Protein AF-A0A842X5J5-F1 (afdb_monomer_lite)

Radius of gyration: 14.9 Å; chains: 1; bounding box: 31×29×34 Å

Structure (mmCIF, N/CA/C/O backbone):
data_AF-A0A842X5J5-F1
#
_entry.id   AF-A0A842X5J5-F1
#
loop_
_atom_site.group_PDB
_atom_site.id
_atom_site.type_symbol
_atom_site.label_atom_id
_atom_site.label_alt_id
_atom_site.label_comp_id
_atom_site.label_asym_id
_atom_site.label_entity_id
_atom_site.label_seq_id
_atom_site.pdbx_PDB_ins_code
_atom_site.Cartn_x
_atom_site.Cartn_y
_atom_site.Cartn_z
_atom_site.occupancy
_atom_site.B_iso_or_equiv
_atom_site.auth_seq_id
_atom_site.auth_comp_id
_atom_site.auth_asym_id
_atom_site.auth_atom_id
_atom_site.pdbx_PDB_model_num
ATOM 1 N N . MET A 1 1 ? -6.715 -14.647 -5.032 1.00 60.12 1 MET A N 1
ATOM 2 C CA . MET A 1 1 ? -6.502 -13.230 -5.369 1.00 60.12 1 MET A CA 1
ATOM 3 C C . MET A 1 1 ? -5.093 -12.911 -4.924 1.00 60.12 1 MET A C 1
ATOM 5 O O . MET A 1 1 ? -4.802 -13.137 -3.755 1.00 60.12 1 MET A O 1
ATOM 9 N N . ASP A 1 2 ? -4.214 -12.558 -5.851 1.00 82.56 2 ASP A N 1
ATOM 10 C CA . ASP A 1 2 ? -2.823 -12.198 -5.565 1.00 82.56 2 ASP A CA 1
ATOM 11 C C . ASP A 1 2 ? -2.655 -10.668 -5.591 1.00 82.56 2 ASP A C 1
ATOM 13 O O . ASP A 1 2 ? -3.607 -9.924 -5.849 1.00 82.56 2 ASP A O 1
ATOM 17 N N . ILE A 1 3 ? -1.451 -10.189 -5.269 1.00 86.38 3 ILE A N 1
ATOM 18 C CA . ILE A 1 3 ? -1.132 -8.756 -5.309 1.00 86.38 3 ILE A CA 1
ATOM 19 C C . ILE A 1 3 ? -1.220 -8.216 -6.742 1.00 86.38 3 ILE A C 1
ATOM 21 O O . ILE A 1 3 ? -1.623 -7.067 -6.922 1.00 86.38 3 ILE A O 1
ATOM 25 N N . GLY A 1 4 ? -0.903 -9.037 -7.748 1.00 88.25 4 GLY A N 1
ATOM 26 C CA . GLY A 1 4 ? -1.044 -8.682 -9.161 1.00 88.25 4 GLY A CA 1
ATOM 27 C C . GLY A 1 4 ? -2.472 -8.268 -9.516 1.00 88.25 4 GLY A C 1
ATOM 28 O O . GLY A 1 4 ? -2.681 -7.173 -10.032 1.00 88.25 4 GLY A O 1
ATOM 29 N N . TYR A 1 5 ? -3.461 -9.080 -9.140 1.00 91.75 5 TYR A N 1
ATOM 30 C CA . TYR A 1 5 ? -4.877 -8.770 -9.341 1.00 91.75 5 TYR A CA 1
ATOM 31 C C . TYR A 1 5 ? -5.287 -7.451 -8.672 1.00 91.75 5 TYR A C 1
ATOM 33 O O . TYR A 1 5 ? -5.969 -6.629 -9.283 1.00 91.75 5 TYR A O 1
ATOM 41 N N . LEU A 1 6 ? -4.872 -7.227 -7.419 1.00 92.88 6 LEU A N 1
ATOM 42 C CA . LEU A 1 6 ? -5.194 -5.987 -6.703 1.00 92.88 6 LEU A CA 1
ATOM 43 C C . LEU A 1 6 ? -4.568 -4.768 -7.384 1.00 92.88 6 LEU A C 1
ATOM 45 O O . LEU A 1 6 ? -5.220 -3.735 -7.521 1.00 92.88 6 LEU A O 1
ATOM 49 N N . LEU A 1 7 ? -3.321 -4.889 -7.838 1.00 94.44 7 LEU A N 1
ATOM 50 C CA . LEU A 1 7 ? -2.624 -3.821 -8.543 1.00 94.44 7 LEU A CA 1
ATOM 51 C C . LEU A 1 7 ? -3.304 -3.483 -9.877 1.00 94.44 7 LEU A C 1
ATOM 53 O O . LEU A 1 7 ? -3.404 -2.305 -10.223 1.00 94.44 7 LEU A O 1
ATOM 57 N N . ASP A 1 8 ? -3.796 -4.487 -10.604 1.00 95.00 8 ASP A N 1
ATOM 58 C CA . ASP A 1 8 ? -4.528 -4.294 -11.858 1.00 95.00 8 ASP A CA 1
ATOM 59 C C . ASP A 1 8 ? -5.875 -3.595 -11.636 1.00 95.00 8 ASP A C 1
ATOM 61 O O . ASP A 1 8 ? -6.195 -2.634 -12.345 1.00 95.00 8 ASP A O 1
ATOM 65 N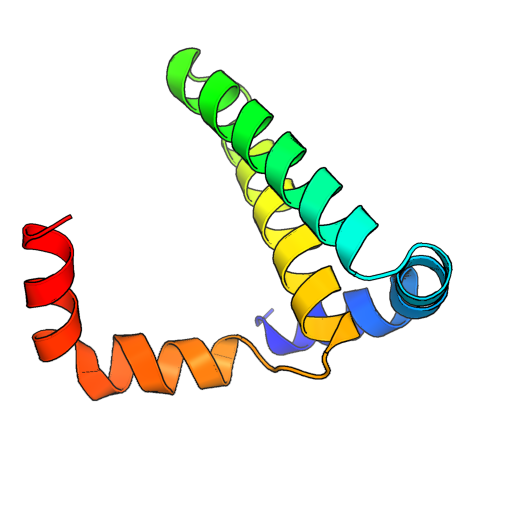 N . GLU A 1 9 ? -6.637 -3.995 -10.614 1.00 97.12 9 GLU A N 1
ATOM 66 C CA . GLU A 1 9 ? -7.873 -3.295 -10.253 1.00 97.12 9 GLU A CA 1
ATOM 67 C C . GLU A 1 9 ? -7.593 -1.864 -9.770 1.00 97.12 9 GLU A C 1
ATOM 69 O O . GLU A 1 9 ? -8.307 -0.937 -10.156 1.00 97.12 9 GLU A O 1
ATOM 74 N N . ILE A 1 10 ? -6.520 -1.626 -9.012 1.00 96.62 10 ILE A N 1
ATOM 75 C CA . ILE A 1 10 ? -6.151 -0.266 -8.596 1.00 96.62 10 ILE A CA 1
ATOM 76 C C . ILE A 1 10 ? -5.783 0.598 -9.805 1.00 96.62 10 ILE A C 1
ATOM 78 O O . ILE A 1 10 ? -6.270 1.720 -9.949 1.00 96.62 10 ILE A O 1
ATOM 82 N N . ARG A 1 11 ? -4.976 0.067 -10.730 1.00 95.75 11 ARG A N 1
ATOM 83 C CA . ARG A 1 11 ? -4.624 0.758 -11.979 1.00 95.75 11 ARG A CA 1
ATOM 84 C C . ARG A 1 11 ? -5.861 1.145 -12.774 1.00 95.75 11 ARG A C 1
ATOM 86 O O . ARG A 1 11 ? -5.961 2.281 -13.233 1.00 95.75 11 ARG A O 1
ATOM 93 N N . LYS A 1 12 ? -6.797 0.213 -12.923 1.00 97.25 12 LYS A N 1
ATOM 94 C CA . LYS A 1 12 ? -8.034 0.413 -13.675 1.00 97.25 12 LYS A CA 1
ATOM 95 C C . LYS A 1 12 ? -8.934 1.482 -13.055 1.00 97.25 12 LYS A C 1
ATOM 97 O O . LYS A 1 12 ? -9.502 2.277 -13.796 1.00 97.25 12 LYS A O 1
ATOM 102 N N . ASN A 1 13 ? -9.065 1.498 -11.730 1.00 97.88 13 ASN A N 1
ATOM 103 C CA . ASN A 1 13 ? -10.054 2.335 -11.050 1.00 97.88 13 ASN A CA 1
ATOM 104 C C . ASN A 1 13 ? -9.500 3.692 -10.564 1.00 97.88 13 ASN A C 1
ATOM 106 O O . ASN A 1 13 ? -10.265 4.651 -10.496 1.00 97.88 13 ASN A O 1
ATOM 110 N N . TYR A 1 14 ? -8.198 3.810 -10.264 1.00 97.44 14 TYR A N 1
ATOM 111 C CA . TYR A 1 14 ? -7.648 4.981 -9.552 1.00 97.44 14 TYR A CA 1
ATOM 112 C C . TYR A 1 14 ? -6.491 5.695 -10.267 1.00 97.44 14 TYR A C 1
ATOM 114 O O . TYR A 1 14 ? -6.235 6.866 -9.984 1.00 97.44 14 TYR A O 1
ATOM 122 N N . SER A 1 15 ? -5.833 5.065 -11.252 1.00 95.06 15 SER A N 1
ATOM 123 C CA . SER A 1 15 ? -4.592 5.613 -11.835 1.00 95.06 15 SER A CA 1
ATOM 124 C C . SER A 1 15 ? -4.735 7.000 -12.474 1.00 95.06 15 SER A C 1
ATOM 126 O O . SER A 1 15 ? -3.784 7.783 -12.454 1.00 95.06 15 SER A O 1
ATOM 128 N N . GLU A 1 16 ? -5.898 7.332 -13.041 1.00 96.44 16 GLU A N 1
ATOM 129 C CA . GLU A 1 16 ? -6.139 8.666 -13.598 1.00 96.44 16 GLU A CA 1
ATOM 130 C C . GLU A 1 16 ? -6.198 9.732 -12.494 1.00 96.44 16 GLU A C 1
ATOM 132 O O . GLU A 1 16 ? -5.622 10.810 -12.643 1.00 96.44 16 GLU A O 1
ATOM 137 N N . GLY A 1 17 ? -6.865 9.425 -11.378 1.00 96.75 17 GLY A N 1
ATOM 138 C CA . GLY A 1 17 ? -6.946 10.302 -10.210 1.00 96.75 17 GLY A CA 1
ATOM 139 C C . GLY A 1 17 ? -5.580 10.494 -9.559 1.00 96.75 17 GLY A C 1
ATOM 140 O O . GLY A 1 17 ? -5.143 11.629 -9.366 1.00 96.75 17 GLY A O 1
ATOM 141 N N . ASP A 1 18 ? -4.861 9.394 -9.341 1.00 97.38 18 ASP A N 1
ATOM 142 C CA . ASP A 1 18 ? -3.515 9.383 -8.760 1.00 97.38 18 ASP A CA 1
ATOM 143 C C . ASP A 1 18 ? -2.532 10.242 -9.570 1.00 97.38 18 ASP A C 1
ATOM 145 O O . ASP A 1 18 ? -1.733 11.001 -9.016 1.00 97.38 18 ASP A O 1
ATOM 149 N N . ARG A 1 19 ? -2.620 10.188 -10.906 1.00 96.56 19 ARG A N 1
ATOM 150 C CA . ARG A 1 19 ? -1.805 11.024 -11.802 1.00 96.56 19 ARG A CA 1
ATOM 151 C C . ARG A 1 19 ? -2.133 12.510 -11.704 1.00 96.56 19 ARG A C 1
ATOM 153 O O . ARG A 1 19 ? -1.236 13.325 -11.904 1.00 96.56 19 ARG A O 1
ATOM 160 N N . LYS A 1 20 ? -3.387 12.868 -11.415 1.00 97.75 20 LYS A N 1
ATOM 161 C CA . LYS A 1 20 ? -3.813 14.269 -11.262 1.00 97.75 20 LYS A CA 1
ATOM 162 C C . LYS A 1 20 ? -3.315 14.876 -9.953 1.00 97.75 20 LYS A C 1
ATOM 164 O O . LYS A 1 20 ? -2.893 16.027 -9.958 1.00 97.75 20 LYS A O 1
ATOM 169 N N . VAL A 1 21 ? -3.360 14.121 -8.853 1.00 97.62 21 VAL A N 1
ATOM 170 C CA . VAL A 1 21 ? -2.921 14.601 -7.527 1.00 97.62 21 VAL A CA 1
ATOM 171 C C . VAL A 1 21 ? -1.402 14.538 -7.350 1.00 97.62 21 VAL A C 1
ATOM 173 O O . VAL A 1 21 ? -0.815 15.380 -6.672 1.00 97.62 21 VAL A O 1
ATOM 176 N N . GLY A 1 22 ? -0.749 13.582 -8.013 1.00 97.25 22 GLY A N 1
ATOM 177 C CA . GLY A 1 22 ? 0.700 13.441 -8.024 1.00 97.25 22 GLY A CA 1
ATOM 178 C C . GLY A 1 22 ? 1.274 12.715 -6.797 1.00 97.25 22 GLY A C 1
ATOM 179 O O . GLY A 1 22 ? 0.595 12.471 -5.800 1.00 97.25 22 GLY A O 1
ATOM 180 N N . PRO A 1 23 ? 2.570 12.372 -6.842 1.00 96.75 23 PRO A N 1
ATOM 181 C CA . PRO A 1 23 ? 3.169 11.405 -5.927 1.00 96.75 23 PRO A CA 1
ATOM 182 C C . PRO A 1 23 ? 3.394 11.974 -4.524 1.00 96.75 23 PRO A C 1
ATOM 184 O O . PRO A 1 23 ? 3.374 11.228 -3.551 1.00 96.75 23 PRO A O 1
ATOM 187 N N . LEU A 1 24 ? 3.588 13.293 -4.404 1.00 98.06 24 LEU A N 1
ATOM 188 C CA . LEU A 1 24 ? 3.727 13.950 -3.103 1.00 98.06 24 LEU A CA 1
ATOM 189 C C . LEU A 1 24 ? 2.412 13.926 -2.324 1.00 98.06 24 LEU A C 1
ATOM 191 O O . LEU A 1 24 ? 2.436 13.707 -1.119 1.00 98.06 24 LEU A O 1
ATOM 195 N N . PHE A 1 25 ? 1.279 14.083 -3.013 1.00 98.44 25 PHE A N 1
ATOM 196 C CA . PHE A 1 25 ? -0.031 13.944 -2.389 1.00 98.44 25 PHE A CA 1
ATOM 197 C C . PHE A 1 25 ? -0.265 12.505 -1.919 1.00 98.44 25 PHE A C 1
ATOM 199 O O . PHE A 1 25 ? -0.611 12.295 -0.763 1.00 98.44 25 PHE A O 1
ATOM 206 N N . LEU A 1 26 ? 0.011 11.509 -2.771 1.00 98.38 26 LEU A N 1
ATOM 207 C CA . LEU A 1 26 ? -0.110 10.094 -2.393 1.00 98.38 26 LEU A CA 1
ATOM 208 C C . LEU A 1 26 ? 0.773 9.736 -1.185 1.00 98.38 26 LEU A C 1
ATOM 210 O O . LEU A 1 26 ? 0.356 8.975 -0.318 1.00 98.38 26 LEU A O 1
ATOM 214 N N . LEU A 1 27 ? 1.977 10.314 -1.093 1.00 98.50 27 LEU A N 1
ATOM 215 C CA . LEU A 1 27 ? 2.858 10.149 0.066 1.00 98.50 27 LEU A CA 1
ATOM 216 C C . LEU A 1 27 ? 2.285 10.793 1.340 1.00 98.50 27 LEU A C 1
ATOM 218 O O . LEU A 1 27 ? 2.439 10.235 2.429 1.00 98.50 27 LEU A O 1
ATOM 222 N N . SER A 1 28 ? 1.635 11.955 1.223 1.00 98.62 28 SER A N 1
ATOM 223 C CA . SER A 1 28 ? 0.929 12.581 2.346 1.00 98.62 28 SER A CA 1
ATOM 224 C C . SER A 1 28 ? -0.221 11.704 2.837 1.00 98.62 28 SER A C 1
ATOM 226 O O . SER A 1 28 ? -0.300 11.473 4.039 1.00 98.62 28 SER A O 1
ATOM 228 N N . VAL A 1 29 ? -1.026 11.144 1.926 1.00 98.50 29 VAL A N 1
ATOM 229 C CA . VAL A 1 29 ? -2.105 10.202 2.276 1.00 98.50 29 VAL A CA 1
ATOM 230 C C . VAL A 1 29 ? -1.532 8.958 2.956 1.00 98.50 29 VAL A C 1
ATOM 232 O O . VAL A 1 29 ? -1.971 8.604 4.039 1.00 98.50 29 VAL A O 1
ATOM 235 N N . LEU A 1 30 ? -0.463 8.354 2.422 1.00 98.75 30 LEU A N 1
ATOM 236 C CA . LEU A 1 30 ? 0.201 7.222 3.086 1.00 98.75 30 LEU A CA 1
ATOM 237 C C . LEU A 1 30 ? 0.647 7.558 4.518 1.00 98.75 30 LEU A C 1
ATOM 239 O O . LEU A 1 30 ? 0.558 6.717 5.410 1.00 98.75 30 LEU A O 1
ATOM 243 N N . SER A 1 31 ? 1.135 8.777 4.746 1.00 98.62 31 SER A N 1
ATOM 244 C CA . SER A 1 31 ? 1.545 9.217 6.084 1.00 98.62 31 SER A CA 1
ATOM 245 C C . SER A 1 31 ? 0.354 9.342 7.042 1.00 98.62 31 SER A C 1
ATOM 247 O O . SER A 1 31 ? 0.503 9.054 8.230 1.00 98.62 31 SER A O 1
ATOM 249 N N . GLU A 1 32 ? -0.809 9.750 6.534 1.00 98.75 32 GLU A N 1
ATOM 250 C CA . GLU A 1 32 ? -2.069 9.818 7.278 1.00 98.75 32 GLU A CA 1
ATOM 251 C C . GLU A 1 32 ? -2.569 8.418 7.655 1.00 98.75 32 GLU A C 1
ATOM 253 O O . GLU A 1 32 ? -2.740 8.158 8.847 1.00 98.75 32 GLU A O 1
ATOM 258 N N . GLU A 1 33 ? -2.642 7.485 6.697 1.00 98.69 33 GLU A N 1
ATOM 259 C CA . GLU A 1 33 ? -3.100 6.105 6.949 1.00 98.69 33 GLU A CA 1
ATOM 260 C C . GLU A 1 33 ? -2.197 5.365 7.946 1.00 98.69 33 GLU A C 1
ATOM 262 O O . GLU A 1 33 ? -2.652 4.630 8.820 1.00 98.69 33 GLU A O 1
ATOM 267 N N . VAL A 1 34 ? -0.879 5.597 7.901 1.00 98.75 34 VAL A N 1
ATOM 268 C CA . VAL A 1 34 ? 0.039 5.061 8.922 1.00 98.75 34 VAL A CA 1
ATOM 269 C C . VAL A 1 34 ? -0.246 5.672 10.301 1.00 98.75 34 VAL A C 1
ATOM 271 O O . VAL A 1 34 ? -0.084 5.012 11.333 1.00 98.75 34 VAL A O 1
ATOM 274 N N . GLY A 1 35 ? -0.658 6.938 10.353 1.00 98.62 35 GLY A N 1
ATOM 275 C CA . GLY A 1 35 ? -1.105 7.603 11.573 1.00 98.62 35 GLY A CA 1
ATOM 276 C C . GLY A 1 35 ? -2.363 6.964 12.164 1.00 98.62 35 GLY A C 1
ATOM 277 O O . GLY A 1 35 ? -2.394 6.709 13.375 1.00 98.62 35 GLY A O 1
ATOM 278 N N . GLU A 1 36 ? -3.355 6.664 11.328 1.00 98.75 36 GLU A N 1
ATOM 279 C CA . GLU A 1 36 ? -4.591 5.983 11.727 1.00 98.75 36 GLU A CA 1
ATOM 280 C C . GLU A 1 36 ? -4.331 4.533 12.140 1.00 98.75 36 GLU A C 1
ATOM 282 O O . GLU A 1 36 ? -4.699 4.147 13.253 1.00 98.75 36 GLU A O 1
ATOM 287 N N . LEU A 1 37 ? -3.531 3.779 11.381 1.00 98.75 37 LEU A N 1
ATOM 288 C CA . LEU A 1 37 ? -3.092 2.436 11.769 1.00 98.75 37 LEU A CA 1
ATOM 289 C C . LEU A 1 37 ? -2.419 2.426 13.148 1.00 98.75 37 LEU A C 1
ATOM 291 O O . LEU A 1 37 ? -2.702 1.571 13.992 1.00 98.75 37 LEU A O 1
ATOM 295 N N . ASN A 1 38 ? -1.563 3.411 13.432 1.00 98.62 38 ASN A N 1
ATOM 296 C CA . ASN A 1 38 ? -0.956 3.547 14.754 1.00 98.62 38 ASN A CA 1
ATOM 297 C C . ASN A 1 38 ? -1.999 3.791 15.860 1.00 98.62 38 ASN A C 1
ATOM 299 O O . ASN A 1 38 ? -1.841 3.284 16.974 1.00 98.62 38 ASN A O 1
ATOM 303 N N . LYS A 1 39 ? -3.047 4.585 15.606 1.00 98.62 39 LYS A N 1
ATOM 304 C CA . LYS A 1 39 ? -4.144 4.800 16.568 1.00 98.62 39 LYS A CA 1
ATOM 305 C C . LYS A 1 39 ? -4.969 3.524 16.751 1.00 98.62 39 LYS A C 1
ATOM 307 O O . LYS A 1 39 ? -5.222 3.148 17.894 1.00 98.62 39 LYS A O 1
ATOM 312 N N . ALA A 1 40 ? -5.316 2.843 15.664 1.00 98.62 40 ALA A N 1
ATOM 313 C CA . ALA A 1 40 ? -6.057 1.587 15.661 1.00 98.62 40 ALA A CA 1
ATOM 314 C C . ALA A 1 40 ? -5.356 0.491 16.469 1.00 98.62 40 ALA A C 1
ATOM 316 O O . ALA A 1 40 ? -5.978 -0.146 17.320 1.00 98.62 40 ALA A O 1
ATOM 317 N N . ILE A 1 41 ? -4.043 0.324 16.282 1.00 98.50 41 ILE A N 1
ATOM 318 C CA . ILE A 1 41 ? -3.238 -0.630 17.057 1.00 98.50 41 ILE A CA 1
ATOM 319 C C . ILE A 1 41 ? -3.210 -0.242 18.538 1.00 98.50 41 ILE A C 1
ATOM 321 O O . ILE A 1 41 ? -3.435 -1.093 19.396 1.00 98.50 41 ILE A O 1
ATOM 325 N N . ARG A 1 42 ? -2.970 1.039 18.858 1.00 98.50 42 ARG A N 1
ATOM 326 C CA . ARG A 1 42 ? -2.934 1.514 20.254 1.00 98.50 42 ARG A CA 1
ATOM 327 C C . ARG A 1 42 ? -4.257 1.307 20.987 1.00 98.50 42 ARG A C 1
ATOM 329 O O . ARG A 1 42 ? -4.244 0.985 22.171 1.00 98.50 42 ARG A O 1
ATOM 336 N N . ASN A 1 43 ? -5.373 1.488 20.289 1.00 98.25 43 ASN A N 1
ATOM 337 C CA . ASN A 1 43 ? -6.711 1.400 20.867 1.00 98.25 43 ASN A CA 1
ATOM 338 C C . ASN A 1 43 ? -7.348 0.009 20.709 1.00 98.25 43 ASN A C 1
ATOM 340 O O . ASN A 1 43 ? -8.416 -0.230 21.265 1.00 98.25 43 ASN A O 1
ATOM 344 N N . ASN A 1 44 ? -6.693 -0.911 19.991 1.00 97.50 44 ASN A N 1
ATOM 345 C CA . ASN A 1 44 ? -7.197 -2.238 19.636 1.00 97.50 44 ASN A CA 1
ATOM 346 C C . ASN A 1 44 ? -8.563 -2.204 18.915 1.00 97.50 44 ASN A C 1
ATOM 348 O O . ASN A 1 44 ? -9.485 -2.950 19.246 1.00 97.50 44 ASN A O 1
ATOM 352 N N . THR A 1 45 ? -8.691 -1.314 17.929 1.00 97.62 45 THR A N 1
ATOM 353 C CA . THR A 1 45 ? -9.927 -1.049 17.168 1.00 97.62 45 THR A CA 1
ATOM 354 C C . THR A 1 45 ? -9.619 -0.890 15.686 1.00 97.62 45 THR A C 1
ATOM 356 O O . THR A 1 45 ? -8.616 -0.271 15.368 1.00 97.62 45 THR A O 1
ATOM 359 N N . ASN A 1 46 ? -10.469 -1.395 14.785 1.00 96.81 46 ASN A N 1
ATOM 360 C CA . ASN A 1 46 ? -10.387 -1.189 13.323 1.00 96.81 46 ASN A CA 1
ATOM 361 C C . ASN A 1 46 ? -9.045 -1.543 12.645 1.00 96.81 46 ASN A C 1
ATOM 363 O O . ASN A 1 46 ? -8.818 -1.178 11.503 1.00 96.81 46 ASN A O 1
ATOM 36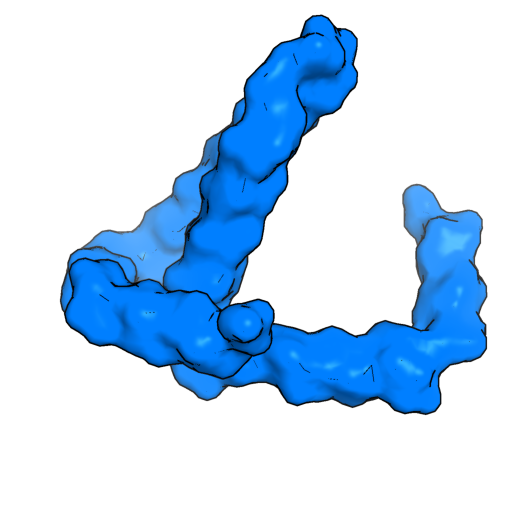7 N N . ILE A 1 47 ? -8.169 -2.318 13.293 1.00 98.50 47 ILE A N 1
ATOM 368 C CA . ILE A 1 47 ? -6.817 -2.625 12.784 1.00 98.50 47 ILE A CA 1
ATOM 369 C C . ILE A 1 47 ? -6.837 -3.185 11.352 1.00 98.50 47 ILE A C 1
ATOM 371 O O . ILE A 1 47 ? -5.973 -2.851 10.550 1.00 98.50 47 ILE A O 1
ATOM 375 N N . GLY A 1 48 ? -7.808 -4.044 11.025 1.00 98.38 48 GLY A N 1
ATOM 376 C CA . GLY A 1 48 ? -7.908 -4.637 9.690 1.00 98.38 48 GLY A CA 1
ATOM 377 C C . GLY A 1 48 ? -8.233 -3.628 8.584 1.00 98.38 48 GLY A C 1
ATOM 378 O O . GLY A 1 48 ? -7.751 -3.803 7.470 1.00 98.38 48 GLY A O 1
ATOM 379 N N . GLU A 1 49 ? -9.015 -2.595 8.899 1.00 98.44 49 GLU A N 1
ATOM 380 C CA . GLU A 1 49 ? -9.389 -1.519 7.973 1.00 98.44 49 GLU A CA 1
ATOM 381 C C . GLU A 1 49 ? -8.175 -0.633 7.695 1.00 98.44 49 GLU A C 1
ATOM 383 O O . GLU A 1 49 ? -7.730 -0.554 6.557 1.00 98.44 49 GLU A O 1
ATOM 388 N N . GLU A 1 50 ? -7.502 -0.165 8.746 1.00 98.75 50 GLU A N 1
ATOM 389 C CA . GLU A 1 50 ?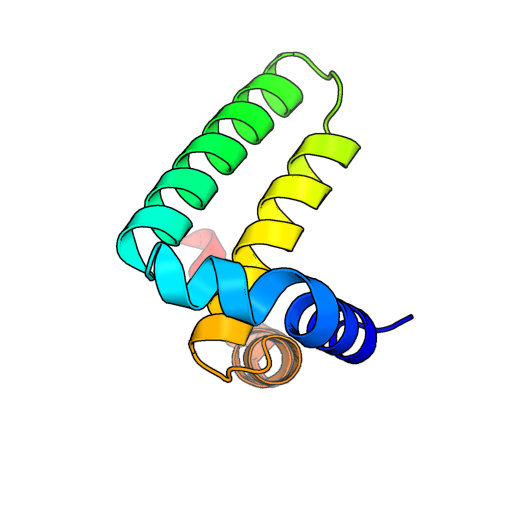 -6.317 0.685 8.586 1.00 98.75 50 GLU A CA 1
ATOM 390 C C . GLU A 1 50 ? -5.136 -0.045 7.913 1.00 98.75 50 GLU A C 1
ATOM 392 O O . GLU A 1 50 ? -4.328 0.549 7.199 1.00 98.75 50 GLU A O 1
ATOM 397 N N . ILE A 1 51 ? -5.008 -1.368 8.107 1.00 98.56 51 ILE A N 1
ATOM 398 C CA . ILE A 1 51 ? -4.050 -2.180 7.335 1.00 98.56 51 ILE A CA 1
ATOM 399 C C . ILE A 1 51 ? -4.412 -2.161 5.847 1.00 98.56 51 ILE A C 1
ATOM 401 O O . ILE A 1 51 ? -3.513 -2.094 5.003 1.00 98.56 51 ILE A O 1
ATOM 405 N N . ALA A 1 52 ? -5.702 -2.262 5.520 1.00 98.06 52 ALA A N 1
ATOM 406 C CA . ALA A 1 52 ? -6.168 -2.226 4.143 1.00 98.06 52 ALA A CA 1
ATOM 407 C C . ALA A 1 52 ? -5.918 -0.852 3.510 1.00 98.06 52 ALA A C 1
ATOM 409 O O . ALA A 1 52 ? -5.446 -0.819 2.376 1.00 98.06 52 ALA A O 1
ATOM 410 N N . ASP A 1 53 ? -6.121 0.244 4.242 1.00 98.62 53 ASP A N 1
ATOM 411 C CA . ASP A 1 53 ? -5.896 1.606 3.745 1.00 98.62 53 ASP A CA 1
ATOM 412 C C . ASP A 1 53 ? -4.410 1.883 3.482 1.00 98.62 53 ASP A C 1
ATOM 414 O O . ASP A 1 53 ? -4.031 2.310 2.384 1.00 98.62 53 ASP A O 1
ATOM 418 N N . VAL A 1 54 ? -3.530 1.497 4.416 1.00 98.69 54 VAL A N 1
ATOM 419 C CA . VAL A 1 54 ? -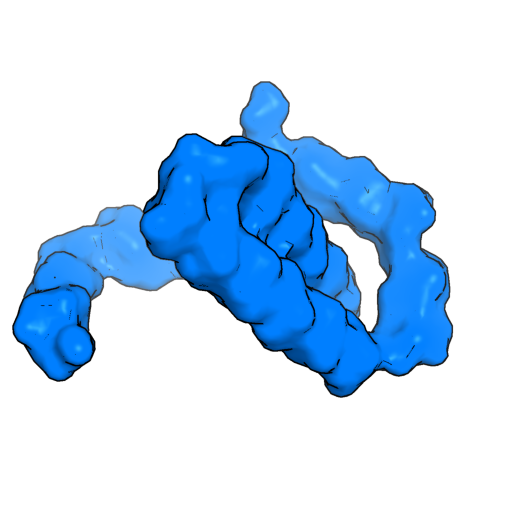2.071 1.557 4.214 1.00 98.69 54 VAL A CA 1
ATOM 420 C C . VAL A 1 54 ? -1.641 0.713 3.009 1.00 98.69 54 VAL A C 1
ATOM 422 O O . VAL A 1 54 ? -0.800 1.140 2.207 1.00 98.69 54 VAL A O 1
ATOM 425 N N . LEU A 1 55 ? -2.199 -0.491 2.852 1.00 97.56 55 LEU A N 1
ATOM 426 C CA . LEU A 1 55 ? -1.886 -1.351 1.713 1.00 97.56 55 LEU A CA 1
ATOM 427 C C . LEU A 1 55 ? -2.396 -0.746 0.400 1.00 97.56 55 LEU A C 1
ATOM 429 O O . LEU A 1 55 ? -1.653 -0.728 -0.582 1.00 97.56 55 LEU A O 1
ATOM 433 N N . PHE A 1 56 ? -3.621 -0.226 0.384 1.00 97.81 56 PHE A N 1
ATOM 434 C CA . PHE A 1 56 ? -4.241 0.400 -0.776 1.00 97.81 56 PHE A CA 1
ATOM 435 C C . PHE A 1 56 ? -3.386 1.557 -1.290 1.00 97.81 56 PHE A C 1
ATOM 437 O O . PHE A 1 56 ? -2.950 1.522 -2.441 1.00 97.81 56 PHE A O 1
ATOM 444 N N . ILE A 1 57 ? -3.047 2.526 -0.437 1.00 98.38 57 ILE A N 1
ATOM 445 C CA . ILE A 1 57 ? -2.261 3.685 -0.874 1.00 98.38 57 ILE A CA 1
ATOM 446 C C . ILE A 1 57 ? -0.829 3.294 -1.276 1.00 98.38 57 ILE A C 1
ATOM 448 O O . ILE A 1 57 ? -0.275 3.847 -2.229 1.00 98.38 57 ILE A O 1
ATOM 452 N N . THR A 1 58 ? -0.246 2.266 -0.648 1.00 98.12 58 THR A N 1
ATOM 453 C CA . THR A 1 58 ? 1.046 1.695 -1.072 1.00 98.12 58 THR A CA 1
ATOM 454 C C . THR A 1 58 ? 0.971 1.092 -2.480 1.00 98.12 58 THR A C 1
ATOM 456 O O . THR A 1 58 ? 1.891 1.259 -3.293 1.00 98.12 58 THR A O 1
ATOM 459 N N . LEU A 1 59 ? -0.124 0.402 -2.803 1.00 97.12 59 LEU A N 1
ATOM 460 C CA . LEU A 1 59 ? -0.366 -0.141 -4.137 1.00 97.12 59 LEU A CA 1
ATOM 461 C C . LEU A 1 59 ? -0.682 0.964 -5.156 1.00 97.12 59 LEU A C 1
ATOM 463 O O . LEU A 1 59 ? -0.193 0.878 -6.282 1.00 97.12 59 LEU A O 1
ATOM 467 N N . SER A 1 60 ? -1.385 2.033 -4.775 1.00 98.06 60 SER A N 1
ATOM 468 C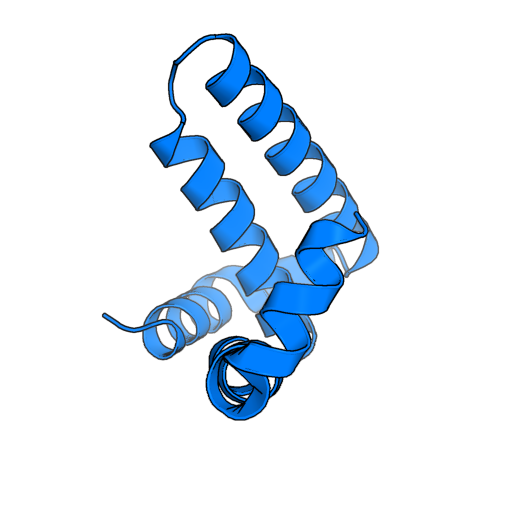 CA . SER A 1 60 ? -1.597 3.219 -5.623 1.00 98.06 60 SER A CA 1
ATOM 469 C C . SER A 1 60 ? -0.278 3.912 -5.971 1.00 98.06 60 SER A C 1
ATOM 471 O O . SER A 1 60 ? -0.016 4.212 -7.136 1.00 98.06 60 SER A O 1
ATOM 473 N N . ILE A 1 61 ? 0.636 4.056 -5.007 1.00 98.19 61 ILE A N 1
ATOM 474 C CA . ILE A 1 61 ? 1.998 4.554 -5.260 1.00 98.19 61 ILE A CA 1
ATOM 475 C C . ILE A 1 61 ? 2.767 3.596 -6.184 1.00 98.19 61 ILE A C 1
ATOM 477 O O . ILE A 1 61 ? 3.412 4.029 -7.142 1.00 98.19 61 ILE A O 1
ATOM 481 N N . SER A 1 62 ? 2.682 2.284 -5.948 1.00 96.94 62 SER A N 1
ATOM 482 C CA . SER A 1 62 ? 3.327 1.280 -6.810 1.00 96.94 62 SER A CA 1
ATOM 483 C C . SER A 1 62 ? 2.803 1.355 -8.249 1.00 96.94 62 SER A C 1
ATOM 485 O O . SER A 1 62 ? 3.580 1.342 -9.204 1.00 96.94 62 SER A O 1
ATOM 487 N N . SER A 1 63 ? 1.486 1.509 -8.405 1.00 96.75 63 SER A N 1
ATOM 488 C CA . SER A 1 63 ? 0.793 1.737 -9.672 1.00 96.75 63 SER A CA 1
ATOM 489 C C . SER A 1 63 ? 1.286 3.012 -10.362 1.00 96.75 63 SER A C 1
ATOM 491 O O . SER A 1 63 ? 1.668 2.951 -11.534 1.00 96.75 63 SER A O 1
ATOM 493 N N . TYR A 1 64 ? 1.374 4.128 -9.630 1.00 97.50 64 TYR A N 1
ATOM 494 C CA . TYR A 1 64 ? 1.865 5.417 -10.126 1.00 97.50 64 TYR A CA 1
ATOM 495 C C . TYR A 1 64 ? 3.264 5.300 -10.753 1.00 97.50 64 TYR A C 1
ATOM 497 O O . TYR A 1 64 ? 3.511 5.845 -11.830 1.00 97.50 64 TYR A O 1
ATOM 505 N N . TYR A 1 65 ? 4.167 4.546 -10.117 1.00 97.25 65 TYR A N 1
ATOM 506 C CA . TYR A 1 65 ? 5.537 4.339 -10.599 1.00 97.25 65 TYR A CA 1
ATOM 507 C C . TYR A 1 65 ? 5.716 3.136 -11.538 1.00 97.25 65 TYR A C 1
ATOM 509 O O . TYR A 1 65 ? 6.826 2.894 -12.008 1.00 97.25 65 TYR A O 1
ATOM 517 N N . GLY A 1 66 ? 4.660 2.369 -11.823 1.00 95.25 66 GLY A N 1
ATOM 518 C CA . GLY A 1 66 ? 4.759 1.163 -12.651 1.00 95.25 66 GLY A CA 1
ATOM 519 C C . GLY A 1 66 ? 5.570 0.031 -12.005 1.00 95.25 66 GLY A C 1
ATOM 520 O O . GLY A 1 66 ? 6.157 -0.785 -12.711 1.00 95.25 66 GLY A O 1
ATOM 521 N N . ILE A 1 67 ? 5.615 -0.029 -10.675 1.00 95.38 67 ILE A N 1
ATOM 522 C CA . ILE A 1 67 ? 6.361 -1.032 -9.909 1.00 95.38 67 ILE A CA 1
ATOM 523 C C . ILE A 1 67 ? 5.427 -2.182 -9.526 1.00 95.38 67 ILE A C 1
ATOM 525 O O . ILE A 1 67 ? 4.313 -1.947 -9.062 1.00 95.38 67 ILE A O 1
ATOM 529 N N . ASN A 1 68 ? 5.894 -3.424 -9.684 1.00 93.81 68 ASN A N 1
ATOM 530 C CA . ASN A 1 68 ? 5.264 -4.590 -9.072 1.00 93.81 68 ASN A CA 1
ATOM 531 C C . ASN A 1 68 ? 5.892 -4.843 -7.686 1.00 93.81 68 ASN A C 1
ATOM 533 O O . ASN A 1 68 ? 7.072 -5.210 -7.608 1.00 93.81 68 ASN A O 1
ATOM 537 N N . PRO A 1 69 ? 5.154 -4.632 -6.584 1.00 92.88 69 PRO A N 1
ATOM 538 C CA . PRO A 1 69 ? 5.703 -4.809 -5.248 1.00 92.88 69 PRO A CA 1
ATOM 539 C C . PRO A 1 69 ? 5.954 -6.280 -4.901 1.00 92.88 69 PRO A C 1
ATOM 541 O O . PRO A 1 69 ? 6.859 -6.551 -4.116 1.00 92.88 69 PRO A O 1
ATOM 544 N N . GLU A 1 70 ? 5.235 -7.232 -5.504 1.00 92.81 70 GLU A N 1
ATOM 545 C CA . GLU A 1 70 ? 5.460 -8.664 -5.271 1.00 92.81 70 GLU A CA 1
ATOM 546 C C . GLU A 1 70 ? 6.874 -9.076 -5.698 1.00 92.81 70 GLU A C 1
ATOM 548 O O . GLU A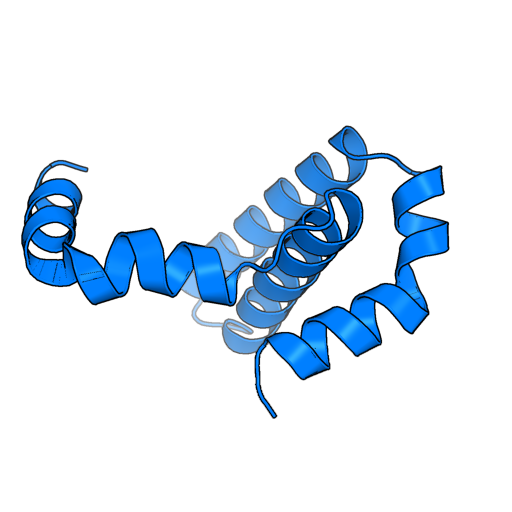 1 70 ? 7.620 -9.653 -4.904 1.00 92.81 70 GLU A O 1
ATOM 553 N N . ASP A 1 71 ? 7.298 -8.662 -6.896 1.00 92.25 71 ASP A N 1
ATOM 554 C CA . ASP A 1 71 ? 8.656 -8.904 -7.395 1.00 92.25 71 ASP A CA 1
ATOM 555 C C . ASP A 1 71 ? 9.712 -8.318 -6.450 1.00 92.25 71 ASP A C 1
ATOM 557 O O . ASP A 1 71 ? 10.725 -8.958 -6.151 1.00 92.25 71 ASP A O 1
ATOM 561 N N . LYS A 1 72 ? 9.461 -7.111 -5.923 1.00 91.69 72 LYS A N 1
ATOM 562 C CA . LYS A 1 72 ? 10.372 -6.435 -4.990 1.00 91.69 72 LYS A CA 1
ATOM 563 C C . LYS A 1 72 ? 10.429 -7.106 -3.626 1.00 91.69 72 LYS A C 1
ATOM 565 O O . LYS A 1 72 ? 11.505 -7.169 -3.026 1.00 91.69 72 LYS A O 1
ATOM 570 N N . ILE A 1 73 ? 9.313 -7.643 -3.147 1.00 91.62 73 ILE A N 1
ATOM 571 C CA . ILE A 1 73 ? 9.274 -8.421 -1.910 1.00 91.62 73 ILE A CA 1
ATOM 572 C C . ILE A 1 73 ? 10.029 -9.738 -2.091 1.00 91.62 73 ILE A C 1
ATOM 574 O O . ILE A 1 73 ? 10.862 -10.082 -1.250 1.00 91.62 73 ILE A O 1
ATOM 578 N N . ILE A 1 74 ? 9.802 -10.441 -3.204 1.00 90.81 74 ILE A N 1
ATOM 579 C CA . ILE A 1 74 ? 10.501 -11.688 -3.525 1.00 90.81 74 ILE A CA 1
ATOM 580 C C . ILE A 1 74 ? 12.014 -11.454 -3.576 1.00 90.81 74 ILE A C 1
ATOM 582 O O . ILE A 1 74 ? 12.778 -12.186 -2.943 1.00 90.81 74 ILE A O 1
ATOM 586 N N . GLU A 1 75 ? 12.449 -10.420 -4.297 1.00 88.69 75 GLU A N 1
ATOM 587 C CA . GLU A 1 75 ? 13.855 -10.044 -4.447 1.00 88.69 75 GLU A CA 1
ATOM 588 C C . GLU A 1 75 ? 14.509 -9.729 -3.093 1.00 88.69 75 GLU A C 1
ATOM 590 O O . GLU A 1 75 ? 15.571 -10.266 -2.764 1.00 88.69 75 GLU A O 1
ATOM 595 N N . LYS A 1 76 ? 13.871 -8.874 -2.288 1.00 85.44 76 LYS A N 1
ATOM 596 C CA . LYS A 1 76 ? 14.477 -8.328 -1.071 1.00 85.44 76 LYS A CA 1
ATOM 597 C C . LYS A 1 76 ? 14.321 -9.236 0.145 1.00 85.44 76 LYS A C 1
ATOM 599 O O . LYS A 1 76 ? 15.286 -9.417 0.878 1.00 85.44 76 LYS A O 1
ATOM 604 N N . TYR A 1 77 ? 13.136 -9.793 0.371 1.00 86.31 77 TYR A N 1
ATOM 605 C CA . TYR A 1 77 ? 12.783 -10.452 1.633 1.00 86.31 77 TYR A CA 1
ATOM 606 C C . TYR A 1 77 ? 12.707 -11.974 1.528 1.00 86.31 77 TYR A C 1
ATOM 608 O O . TYR A 1 77 ? 12.987 -12.645 2.515 1.00 86.31 77 TYR A O 1
ATOM 616 N N . ILE A 1 78 ? 12.359 -12.534 0.365 1.00 87.88 78 ILE A N 1
ATOM 617 C CA . ILE A 1 78 ? 12.194 -13.992 0.222 1.00 87.88 78 ILE A CA 1
ATOM 618 C C . ILE A 1 78 ? 13.500 -14.646 -0.224 1.00 87.88 78 ILE A C 1
ATOM 620 O O . ILE A 1 78 ? 14.029 -15.511 0.471 1.00 87.88 78 ILE A O 1
ATOM 624 N N . ARG A 1 79 ? 14.078 -14.202 -1.348 1.00 88.69 79 ARG A N 1
ATOM 625 C CA . ARG A 1 79 ? 15.351 -14.746 -1.859 1.00 88.69 79 ARG A CA 1
ATOM 626 C C . ARG A 1 79 ? 16.526 -14.472 -0.921 1.00 88.69 79 ARG A C 1
ATOM 628 O O . ARG A 1 79 ? 17.461 -15.259 -0.867 1.00 88.69 79 ARG A O 1
ATOM 635 N N . ASN A 1 80 ? 16.450 -13.381 -0.162 1.00 81.75 80 ASN A N 1
ATOM 636 C CA . ASN A 1 80 ? 17.485 -12.930 0.766 1.00 81.75 80 ASN A CA 1
ATOM 637 C C . ASN A 1 80 ? 16.992 -12.925 2.227 1.00 81.75 80 ASN A C 1
ATOM 639 O O . ASN A 1 80 ? 17.344 -12.037 3.009 1.00 81.75 80 ASN A O 1
ATOM 643 N N . ALA A 1 81 ? 16.154 -13.897 2.609 1.00 79.62 81 ALA A N 1
ATOM 644 C CA . ALA A 1 81 ? 15.497 -13.922 3.918 1.00 79.62 81 ALA A CA 1
ATOM 645 C C . ALA A 1 81 ? 16.480 -13.870 5.101 1.00 79.62 81 ALA A C 1
ATOM 647 O O . ALA A 1 81 ? 16.291 -13.073 6.019 1.00 79.62 81 ALA A O 1
ATOM 648 N N . GLU A 1 82 ? 17.564 -14.651 5.065 1.00 76.69 82 GLU A N 1
ATOM 649 C CA . GLU A 1 82 ? 18.562 -14.687 6.148 1.00 76.69 82 GLU A CA 1
ATOM 650 C C . GLU A 1 82 ? 19.319 -13.360 6.313 1.00 76.69 82 GLU A C 1
ATOM 652 O O . GLU A 1 82 ? 19.529 -12.892 7.431 1.00 76.69 82 GLU A O 1
ATOM 657 N N . LEU A 1 83 ? 19.650 -12.684 5.208 1.00 74.25 83 LEU A N 1
ATOM 658 C CA . LEU A 1 83 ? 20.265 -11.353 5.250 1.00 74.25 83 LEU A CA 1
ATOM 659 C C . LEU A 1 83 ? 19.302 -10.301 5.809 1.00 74.25 83 LEU A C 1
ATOM 661 O O . LEU A 1 83 ? 19.724 -9.355 6.475 1.00 74.25 83 LEU A O 1
ATOM 665 N N . THR A 1 84 ? 18.005 -10.462 5.551 1.00 71.44 84 THR A N 1
ATOM 666 C CA . THR A 1 84 ? 16.994 -9.494 5.975 1.00 71.44 84 THR A CA 1
ATOM 667 C C . THR A 1 84 ? 16.635 -9.634 7.449 1.00 71.44 84 THR A C 1
ATOM 669 O O . THR A 1 84 ? 16.540 -8.621 8.137 1.00 71.44 84 THR A O 1
ATOM 672 N N . LYS A 1 85 ? 16.524 -10.864 7.967 1.00 74.94 85 LYS A N 1
ATOM 673 C CA . LYS A 1 85 ? 16.283 -11.126 9.398 1.00 74.94 85 LYS A CA 1
ATOM 674 C C . LYS A 1 85 ? 17.325 -10.463 10.301 1.00 74.94 85 LYS A C 1
ATOM 676 O O . LYS A 1 85 ? 16.978 -10.001 11.381 1.00 74.94 85 LYS A O 1
ATOM 681 N N . ASN A 1 86 ? 18.581 -10.399 9.859 1.00 68.50 86 ASN A N 1
ATOM 682 C CA . ASN A 1 86 ? 19.648 -9.758 10.626 1.00 68.50 86 ASN A CA 1
ATOM 683 C C . ASN A 1 86 ? 19.487 -8.232 10.674 1.00 68.50 86 ASN A C 1
ATOM 685 O O . ASN A 1 86 ? 19.620 -7.662 11.745 1.00 68.50 86 ASN A O 1
ATOM 689 N N . LYS A 1 87 ? 19.076 -7.585 9.573 1.00 70.44 87 LYS A N 1
ATOM 690 C CA . LYS A 1 87 ? 18.848 -6.126 9.541 1.00 70.44 87 LYS A CA 1
ATOM 691 C C . LYS A 1 87 ? 17.701 -5.652 10.435 1.00 70.44 87 LYS A C 1
ATOM 693 O O . LYS A 1 87 ? 17.723 -4.520 10.892 1.00 70.44 87 LYS A O 1
ATOM 698 N N . TRP A 1 88 ? 16.685 -6.486 10.652 1.00 62.81 88 TRP A N 1
ATOM 699 C CA . TRP A 1 88 ? 15.532 -6.131 11.490 1.00 62.81 88 TRP A CA 1
ATOM 700 C C . TRP A 1 88 ? 15.843 -6.156 12.986 1.00 62.81 88 TRP A C 1
ATOM 702 O O . TRP A 1 88 ? 15.094 -5.579 13.758 1.00 62.81 88 TRP A O 1
ATOM 712 N N . LYS A 1 89 ? 16.923 -6.824 13.401 1.00 61.22 89 LYS A N 1
ATOM 713 C CA . LYS A 1 89 ? 17.375 -6.800 14.799 1.00 61.22 89 LYS A CA 1
ATOM 714 C C . LYS A 1 89 ? 18.083 -5.493 15.167 1.00 61.22 89 LYS A C 1
ATOM 716 O O . LYS A 1 89 ? 18.251 -5.229 16.352 1.00 61.22 89 LYS A O 1
ATOM 721 N N . ASP A 1 90 ? 18.491 -4.723 14.159 1.00 56.00 90 ASP A N 1
ATOM 722 C CA . ASP A 1 90 ? 19.294 -3.507 14.301 1.00 56.00 90 ASP A CA 1
ATOM 723 C C . ASP A 1 90 ? 18.462 -2.212 14.149 1.00 56.00 90 ASP A C 1
ATOM 725 O O . ASP A 1 90 ? 19.027 -1.118 14.204 1.00 56.00 90 ASP A O 1
ATOM 729 N N . LEU A 1 91 ? 17.145 -2.330 13.924 1.00 53.28 91 LEU A N 1
ATOM 730 C CA . LEU A 1 91 ? 16.164 -1.235 13.852 1.00 53.28 91 LEU A CA 1
ATOM 731 C C . LEU A 1 91 ? 15.328 -1.187 15.133 1.00 53.28 91 LEU A C 1
ATOM 733 O O . LEU A 1 91 ? 15.051 -0.057 15.591 1.00 53.28 91 LEU A O 1
#

Secondary structure (DSSP, 8-state):
--HHHHHHHHHHHHHHHHHHH-HHHHHHHHHHHHHHHHHHHHHTSSHHHHHHHHHHHHHHHHHHHT--HHHHHIIIIITTHHHHHHHTT--

Foldseek 3Di:
DDLVVLLVVCLVPCQVVCVVCDLVVLVVQLVVLVVVCVVCVVVVHPNVVSVVSNVSSVSSNCSNVVHDVVVVCCVPCVVCVVVVVVVVVVD

pLDDT: mean 92.03, std 10.71, range [53.28, 98.75]

Sequence (91 aa):
MDIGYLLDEIRKNYSEGDRKVGPLFLLSVLSEEVGELNKAIRNNTNIGEEIADVLFITLSISSYYGINPEDKIIEKYIRNAELTKNKWKDL